Protein AF-A0A429QN97-F1 (afdb_monomer_lite)

Foldseek 3Di:
DVQVVVVVVVDGDDDDPPCPVQVVQVVDQLRDRDPVCVVDDDDDDPVVCVVVVVVHDPDAADPDAFFDDFHRNDPDTDTHHYDLPCQVVVVHHSDDDDDDDVVPCRVVSVLRRQLRQVVVVDDDDDDDPDPVPVVQVSQCVRPNPVDDDDDVVVPPDDPQLCVVDDDPVSVVVNVVVVVVVVD

Secondary structure (DSSP, 8-state):
-HHHHHHTTTPPP---TT-HHHHHHHTSTTPPPPSGGGG------HHHHHHTTTTS----S-SSSEEEEEESSSSS-EEEEE-GGGGGGGT----------TTSSHHHHHHHHHHHHHHTT---------TT-HHHHHHHHHHGGG-----TTTT-S---GGGT--THHHHHHHHHHHHHHH-

Radius of gyration: 25.48 Å; chains: 1; bounding box: 63×33×70 Å

Sequence (183 aa):
ALASMVAGGNYRLVRPHGLQQALFSMGLPGAARPVQVREFTQHQLSEDWAASGAFTSMRVGDPNGALVGIDLDCGTVRPVLINIGDAPRRDMSASIALIGELGGGKTTLLKQLTAAEVDRGSRAIVIDRTPLREWARFGRSAVGSRCQVIDAARAEVSIDPLRTFTGREATQYAHAYLTLQLG

pLDDT: mean 87.42, std 6.55, range [54.56, 96.12]

Structure (mmCIF, N/CA/C/O backbone):
data_AF-A0A429QN97-F1
#
_entry.id   AF-A0A429QN97-F1
#
loop_
_atom_site.group_PDB
_atom_site.id
_atom_site.type_symbol
_atom_site.label_atom_id
_atom_site.label_alt_id
_atom_site.label_comp_id
_atom_site.label_asym_id
_atom_site.label_entity_id
_atom_site.label_seq_id
_atom_site.pdbx_PDB_ins_code
_atom_site.Cartn_x
_atom_site.Cartn_y
_atom_site.Cartn_z
_atom_site.occupancy
_atom_site.B_iso_or_equiv
_atom_site.auth_seq_id
_atom_site.auth_comp_id
_atom_site.auth_asym_id
_atom_site.auth_atom_id
_atom_site.pdbx_PDB_model_num
ATOM 1 N N . ALA A 1 1 ? 34.938 12.333 -19.750 1.00 75.75 1 ALA A N 1
ATOM 2 C CA . ALA A 1 1 ? 34.682 11.713 -18.433 1.00 75.75 1 ALA A CA 1
ATOM 3 C C . ALA A 1 1 ? 34.126 10.293 -18.581 1.00 75.75 1 ALA A C 1
ATOM 5 O O . ALA A 1 1 ? 34.887 9.364 -18.360 1.00 75.75 1 ALA A O 1
ATOM 6 N N . LEU A 1 2 ? 32.883 10.103 -19.055 1.00 78.94 2 LEU A N 1
ATOM 7 C CA . LEU A 1 2 ? 32.239 8.777 -19.139 1.00 78.94 2 LEU A CA 1
ATOM 8 C C . LEU A 1 2 ? 33.038 7.728 -19.935 1.00 78.94 2 LEU A C 1
ATOM 10 O O . LEU A 1 2 ? 33.301 6.661 -19.405 1.00 78.94 2 LEU A O 1
ATOM 14 N N . ALA A 1 3 ? 33.491 8.039 -21.157 1.00 84.50 3 ALA A N 1
ATOM 15 C CA . ALA A 1 3 ? 34.260 7.093 -21.981 1.00 84.50 3 ALA A CA 1
ATOM 16 C C . ALA A 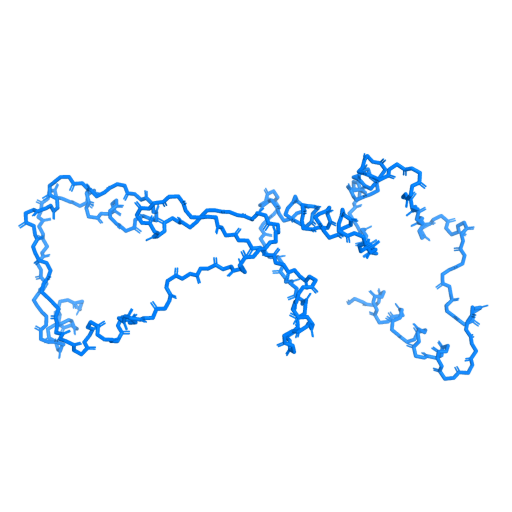1 3 ? 35.540 6.574 -21.292 1.00 84.50 3 ALA A C 1
ATOM 18 O O . ALA A 1 3 ? 35.881 5.408 -21.437 1.00 84.50 3 ALA A O 1
ATOM 19 N N . SER A 1 4 ? 36.211 7.428 -20.509 1.00 84.56 4 SER A N 1
ATOM 20 C CA . SER A 1 4 ? 37.406 7.054 -19.739 1.00 84.56 4 SER A CA 1
ATOM 21 C C . SER A 1 4 ? 37.056 6.132 -18.565 1.00 84.56 4 SER A C 1
ATOM 23 O O . SER A 1 4 ? 37.760 5.169 -18.291 1.00 84.56 4 SER A O 1
ATOM 25 N N . MET A 1 5 ? 35.917 6.384 -17.915 1.00 85.94 5 MET A N 1
ATOM 26 C CA . MET A 1 5 ? 35.420 5.568 -16.806 1.00 85.94 5 MET A CA 1
ATOM 27 C C . MET A 1 5 ? 35.076 4.139 -17.251 1.00 85.94 5 MET A C 1
ATOM 29 O O . MET A 1 5 ? 35.482 3.190 -16.592 1.00 85.94 5 MET A O 1
ATOM 33 N N . VAL A 1 6 ? 34.391 3.971 -18.391 1.00 83.69 6 VAL A N 1
ATOM 34 C CA . VAL A 1 6 ? 34.083 2.629 -18.933 1.00 83.69 6 VAL A CA 1
ATOM 35 C C . VAL A 1 6 ? 35.314 1.934 -19.518 1.00 83.69 6 VAL A C 1
ATOM 37 O O . VAL A 1 6 ? 35.419 0.715 -19.411 1.00 83.69 6 VAL A O 1
ATOM 40 N N . ALA A 1 7 ? 36.277 2.685 -20.063 1.00 86.00 7 ALA A N 1
ATOM 41 C CA . ALA A 1 7 ? 37.543 2.112 -20.523 1.00 86.00 7 ALA A CA 1
ATOM 42 C C . ALA A 1 7 ? 38.332 1.447 -19.382 1.00 86.00 7 ALA A C 1
ATOM 44 O O . ALA A 1 7 ? 38.948 0.409 -19.605 1.00 86.00 7 ALA A O 1
ATOM 45 N N . GLY A 1 8 ? 38.255 1.982 -18.155 1.00 85.00 8 GLY A N 1
ATOM 46 C CA . GLY A 1 8 ? 38.834 1.350 -16.962 1.00 85.00 8 GLY A CA 1
ATOM 47 C C . GLY A 1 8 ? 38.228 -0.019 -16.618 1.00 85.00 8 GLY A C 1
ATOM 48 O O . GLY A 1 8 ? 38.899 -0.835 -16.000 1.00 85.00 8 GLY A O 1
ATOM 49 N N . GLY A 1 9 ? 36.997 -0.291 -17.065 1.00 81.88 9 GLY A N 1
ATOM 50 C CA . GLY A 1 9 ? 36.337 -1.598 -16.973 1.00 81.88 9 GLY A CA 1
ATOM 51 C C . GLY A 1 9 ? 36.514 -2.471 -18.220 1.00 81.88 9 GLY A C 1
ATOM 52 O O . GLY A 1 9 ? 35.730 -3.385 -18.429 1.00 81.88 9 GLY A O 1
ATOM 53 N N . ASN A 1 10 ? 37.491 -2.172 -19.085 1.00 85.81 10 ASN A N 1
ATOM 54 C CA . ASN A 1 10 ? 37.718 -2.847 -20.371 1.00 85.81 10 ASN A CA 1
ATOM 55 C C . ASN A 1 10 ? 36.554 -2.732 -21.376 1.00 85.81 10 ASN A C 1
ATOM 57 O O . ASN A 1 10 ? 36.461 -3.516 -22.323 1.00 85.81 10 ASN A O 1
ATOM 61 N N . TYR A 1 11 ? 35.692 -1.722 -21.226 1.00 85.56 11 TYR A N 1
ATOM 62 C CA . TYR A 1 11 ? 34.608 -1.445 -22.165 1.00 85.56 11 TYR A CA 1
ATOM 63 C C . TYR A 1 11 ? 34.974 -0.349 -23.161 1.00 85.56 11 TYR A C 1
ATOM 65 O O . TYR A 1 11 ? 35.503 0.708 -22.813 1.00 85.56 11 TYR A O 1
ATOM 73 N N . ARG A 1 12 ? 34.598 -0.559 -24.426 1.00 87.56 12 ARG A N 1
ATOM 74 C CA . ARG A 1 12 ? 34.648 0.477 -25.462 1.00 87.56 12 ARG A CA 1
ATOM 75 C C . ARG A 1 12 ? 33.274 1.116 -25.625 1.00 87.56 12 ARG A C 1
ATOM 77 O O . ARG A 1 12 ? 32.319 0.448 -26.009 1.00 87.56 12 ARG A O 1
ATOM 84 N N . LEU A 1 13 ? 33.192 2.428 -25.413 1.00 83.75 13 LEU A N 1
ATOM 85 C CA . LEU A 1 13 ? 31.975 3.191 -25.681 1.00 83.75 13 LEU A CA 1
ATOM 86 C C . LEU A 1 13 ? 31.945 3.665 -27.140 1.00 83.75 13 LEU A C 1
ATOM 88 O O . LEU A 1 13 ? 32.869 4.336 -27.603 1.00 83.75 13 LEU A O 1
ATOM 92 N N . VAL A 1 14 ? 30.861 3.356 -27.848 1.00 82.19 14 VAL A N 1
ATOM 93 C CA . VAL A 1 14 ? 30.563 3.896 -29.182 1.00 82.19 14 VAL A CA 1
ATOM 94 C C . VAL A 1 14 ? 29.335 4.791 -29.069 1.00 82.19 14 VAL A C 1
ATOM 96 O O . VAL A 1 14 ? 28.342 4.409 -28.456 1.00 82.19 14 VAL A O 1
ATOM 99 N N . ARG A 1 15 ? 29.397 5.990 -29.656 1.00 81.38 15 ARG A N 1
ATOM 100 C CA . ARG A 1 15 ? 28.262 6.918 -29.729 1.00 81.38 15 ARG A CA 1
ATOM 101 C C . ARG A 1 15 ? 27.751 6.978 -31.171 1.00 81.38 15 ARG A C 1
ATOM 103 O O . ARG A 1 15 ? 28.237 7.813 -31.931 1.00 81.38 15 ARG A O 1
ATOM 110 N N . PRO A 1 16 ? 26.809 6.112 -31.575 1.00 81.62 16 PRO A N 1
ATOM 111 C CA . PRO A 1 16 ? 26.276 6.157 -32.927 1.00 81.62 16 PRO A CA 1
ATOM 112 C C . PRO A 1 16 ? 25.450 7.437 -33.117 1.00 81.62 16 PRO A C 1
ATOM 114 O O . PRO A 1 16 ? 24.527 7.739 -32.356 1.00 81.62 16 PRO A O 1
ATOM 117 N N . HIS A 1 17 ? 25.826 8.230 -34.116 1.00 86.44 17 HIS A N 1
ATOM 118 C CA . HIS A 1 17 ? 25.127 9.460 -34.469 1.00 86.44 17 HIS A CA 1
ATOM 119 C C . HIS A 1 17 ? 23.839 9.136 -35.238 1.00 86.44 17 HIS A C 1
ATOM 121 O O . HIS A 1 17 ? 23.813 8.210 -36.038 1.00 86.44 17 HIS A O 1
ATOM 127 N N . GLY A 1 18 ? 22.768 9.894 -34.994 1.00 89.56 18 GLY A N 1
ATOM 128 C CA . GLY A 1 18 ? 21.467 9.706 -35.650 1.00 89.56 18 GLY A CA 1
ATOM 129 C C . GLY A 1 18 ? 20.531 8.723 -34.939 1.00 89.56 18 GLY A C 1
ATOM 130 O O . GLY A 1 18 ? 19.348 8.673 -35.257 1.00 89.56 18 GLY A O 1
ATOM 131 N N . LEU A 1 19 ? 21.022 7.986 -33.937 1.00 89.50 19 LEU A N 1
ATOM 132 C CA . LEU A 1 19 ? 20.235 7.011 -33.171 1.00 89.50 19 LEU A CA 1
ATOM 133 C C . LEU A 1 19 ? 19.880 7.481 -31.759 1.00 89.50 19 LEU A C 1
ATOM 135 O O . LEU A 1 19 ? 19.442 6.682 -30.936 1.00 89.50 19 LEU A O 1
ATOM 139 N N . GLN A 1 20 ? 20.049 8.769 -31.453 1.00 88.81 20 GLN A N 1
ATOM 140 C CA . GLN A 1 20 ? 19.860 9.300 -30.101 1.00 88.81 20 GLN A CA 1
ATOM 141 C C . GLN A 1 20 ? 18.453 9.017 -29.566 1.00 88.81 20 GLN A C 1
ATOM 143 O O . GLN A 1 20 ? 18.317 8.593 -28.424 1.00 88.81 20 GLN A O 1
ATOM 148 N N . GLN A 1 21 ? 17.421 9.190 -30.395 1.00 89.50 21 GLN A N 1
ATOM 149 C CA . GLN A 1 21 ? 16.042 8.911 -29.999 1.00 89.50 21 GLN A CA 1
ATOM 150 C C . GLN A 1 21 ? 15.798 7.410 -29.794 1.00 89.50 21 GLN A C 1
ATOM 152 O O . GLN A 1 21 ? 15.182 7.032 -28.807 1.00 89.50 21 GLN A O 1
ATOM 157 N N . ALA A 1 22 ? 16.324 6.549 -30.671 1.00 89.75 22 ALA A N 1
ATOM 158 C CA . ALA A 1 22 ? 16.179 5.097 -30.542 1.00 89.75 22 ALA A CA 1
ATOM 159 C C . ALA A 1 22 ? 16.893 4.554 -29.290 1.00 89.75 22 ALA A C 1
ATOM 161 O O . ALA A 1 22 ? 16.343 3.721 -28.570 1.00 89.75 22 ALA A O 1
ATOM 162 N N . LEU A 1 23 ? 18.095 5.060 -28.999 1.00 86.81 23 LEU A N 1
ATOM 163 C CA . LEU A 1 23 ? 18.839 4.728 -27.784 1.00 86.81 23 LEU A CA 1
ATOM 164 C C . LEU A 1 23 ? 18.163 5.280 -26.526 1.00 86.81 23 LEU A C 1
ATOM 166 O O . LEU A 1 23 ? 18.135 4.594 -25.512 1.00 86.81 23 LEU A O 1
ATOM 170 N N . PHE A 1 24 ? 17.586 6.483 -26.592 1.00 87.94 24 PHE A N 1
ATOM 171 C CA . PHE A 1 24 ? 16.796 7.034 -25.492 1.00 87.94 24 PHE A CA 1
ATOM 172 C C . PHE A 1 24 ? 15.555 6.181 -25.214 1.00 87.94 24 PHE A C 1
ATOM 174 O O . PHE A 1 24 ? 15.308 5.827 -24.067 1.00 87.94 24 PHE A O 1
ATOM 181 N N . SER A 1 25 ? 14.816 5.786 -26.256 1.00 88.19 25 SER A N 1
ATOM 182 C CA . SER A 1 25 ? 13.643 4.920 -26.118 1.00 88.19 25 SER A CA 1
ATOM 183 C C . SER A 1 25 ? 13.979 3.571 -25.490 1.00 88.19 25 SER A C 1
ATOM 185 O O . SER A 1 25 ? 13.179 3.079 -24.710 1.00 88.19 25 SER A O 1
ATOM 187 N N . MET A 1 26 ? 15.160 2.996 -25.752 1.00 84.88 26 MET A N 1
ATOM 188 C CA . MET A 1 26 ? 15.598 1.775 -25.058 1.00 84.88 26 MET A CA 1
ATOM 189 C C . MET A 1 26 ? 15.776 1.944 -23.545 1.00 84.88 26 MET A C 1
ATOM 191 O O . MET A 1 26 ? 15.735 0.955 -22.825 1.00 84.88 26 MET A O 1
ATOM 195 N N . GLY A 1 27 ? 16.004 3.167 -23.064 1.00 82.94 27 GLY A N 1
ATOM 196 C CA . GLY A 1 27 ? 16.098 3.455 -21.634 1.00 82.94 27 GLY A CA 1
ATOM 197 C C . GLY A 1 27 ? 14.743 3.635 -20.949 1.00 82.94 27 GLY A C 1
ATOM 198 O O . GLY A 1 27 ? 14.709 3.822 -19.735 1.00 82.94 27 GLY A O 1
ATOM 199 N N . LEU A 1 28 ? 13.636 3.624 -21.699 1.00 85.69 28 LEU A N 1
ATOM 200 C CA . LEU A 1 28 ? 12.294 3.760 -21.141 1.00 85.69 28 LEU A CA 1
ATOM 201 C C . LEU A 1 28 ? 11.746 2.376 -20.747 1.00 85.69 28 LEU A C 1
ATOM 203 O O . LEU A 1 28 ? 11.741 1.474 -21.589 1.00 85.69 28 LEU A O 1
ATOM 207 N N . PRO A 1 29 ? 11.233 2.205 -19.515 1.00 81.19 29 PRO A N 1
ATOM 208 C CA . PRO A 1 29 ? 10.596 0.959 -19.094 1.00 81.19 29 PRO A CA 1
ATOM 209 C C . PRO A 1 29 ? 9.461 0.550 -20.039 1.00 81.19 29 PRO A C 1
ATOM 211 O O . PRO A 1 29 ? 8.640 1.383 -20.433 1.00 81.19 29 PRO A O 1
ATOM 214 N N . GLY A 1 30 ? 9.408 -0.729 -20.414 1.00 77.06 30 GLY A N 1
ATOM 215 C CA . GLY A 1 30 ? 8.366 -1.279 -21.289 1.00 77.06 30 GLY A CA 1
ATOM 216 C C . GLY A 1 30 ? 8.408 -0.818 -22.751 1.00 77.06 30 GLY A C 1
ATOM 217 O O . GLY A 1 30 ? 7.507 -1.161 -23.521 1.00 77.06 30 GLY A O 1
ATOM 218 N N . ALA A 1 31 ? 9.415 -0.050 -23.175 1.00 83.94 31 ALA A N 1
ATOM 219 C CA . ALA A 1 31 ? 9.525 0.366 -24.567 1.00 83.94 31 ALA A CA 1
ATOM 220 C C . ALA A 1 31 ? 9.885 -0.809 -25.488 1.00 83.94 31 ALA A C 1
ATOM 222 O O . ALA A 1 31 ? 10.767 -1.621 -25.205 1.00 83.94 31 ALA A O 1
ATOM 223 N N . ALA A 1 32 ? 9.231 -0.866 -26.651 1.00 82.25 32 ALA A N 1
ATOM 224 C CA . ALA A 1 32 ? 9.600 -1.817 -27.688 1.00 82.25 32 ALA A CA 1
ATOM 225 C C . ALA A 1 32 ? 11.023 -1.530 -28.183 1.00 82.25 32 ALA A C 1
ATOM 227 O O . ALA A 1 32 ? 11.374 -0.383 -28.470 1.00 82.25 32 ALA A O 1
ATOM 228 N N . ARG A 1 33 ? 11.832 -2.583 -28.335 1.00 84.00 33 ARG A N 1
ATOM 229 C CA . ARG A 1 33 ? 13.197 -2.460 -28.852 1.00 84.00 33 ARG A CA 1
ATOM 230 C C . ARG A 1 33 ? 13.165 -1.973 -30.313 1.00 84.00 33 ARG A C 1
ATOM 232 O O . ARG A 1 33 ? 12.657 -2.709 -31.163 1.00 84.00 33 ARG A O 1
ATOM 239 N N . PRO A 1 34 ? 13.727 -0.790 -30.642 1.00 87.69 34 PRO A N 1
ATOM 240 C CA . PRO A 1 34 ? 13.751 -0.297 -32.018 1.00 87.69 34 PRO A CA 1
ATOM 241 C C . PRO A 1 34 ? 14.498 -1.251 -32.960 1.00 87.69 34 PRO A C 1
ATOM 243 O O . PRO A 1 34 ? 15.461 -1.908 -32.568 1.00 87.69 34 PRO A O 1
ATOM 246 N N . VAL A 1 35 ? 14.101 -1.328 -34.230 1.00 87.62 35 VAL A N 1
ATOM 247 C CA . VAL A 1 35 ? 14.772 -2.229 -35.186 1.00 87.62 35 VAL A CA 1
ATOM 248 C C . VAL A 1 35 ? 16.221 -1.808 -35.447 1.00 87.62 35 VAL A C 1
ATOM 250 O O . VAL A 1 35 ? 17.095 -2.661 -35.568 1.00 87.62 35 VAL A O 1
ATOM 253 N N . GLN A 1 36 ? 16.485 -0.500 -35.449 1.00 87.75 36 GLN A N 1
ATOM 254 C CA . GLN A 1 36 ? 17.791 0.098 -35.718 1.00 87.75 36 GLN A CA 1
ATOM 255 C C . GLN A 1 36 ? 18.835 -0.362 -34.699 1.00 87.75 36 GLN A C 1
ATOM 257 O O . GLN A 1 36 ? 19.963 -0.652 -35.061 1.00 87.75 36 GLN A O 1
ATOM 262 N N . VAL A 1 37 ? 18.456 -0.541 -33.428 1.00 84.62 37 VAL A N 1
ATOM 263 C CA . VAL A 1 37 ? 19.408 -0.967 -32.389 1.00 84.62 37 VAL A CA 1
ATOM 264 C C . VAL A 1 37 ? 19.778 -2.456 -32.463 1.00 84.62 37 VAL A C 1
ATOM 266 O O . VAL A 1 37 ? 20.584 -2.928 -31.661 1.00 84.62 37 VAL A O 1
ATOM 269 N N . ARG A 1 38 ? 19.178 -3.230 -33.379 1.00 84.31 38 ARG A N 1
ATOM 270 C CA . ARG A 1 38 ? 19.538 -4.643 -33.595 1.00 84.31 38 ARG A CA 1
ATOM 271 C C . ARG A 1 38 ? 20.869 -4.806 -34.326 1.00 84.31 38 ARG A C 1
ATOM 273 O O . ARG A 1 38 ? 21.420 -5.899 -34.292 1.00 84.31 38 ARG A O 1
ATOM 280 N N . GLU A 1 39 ? 21.384 -3.747 -34.952 1.00 85.81 39 GLU A N 1
ATOM 281 C CA . GLU A 1 39 ? 22.712 -3.755 -35.580 1.00 85.81 39 GLU A CA 1
ATOM 282 C C . GLU A 1 39 ? 23.855 -3.743 -34.551 1.00 85.81 39 GLU A C 1
ATOM 284 O O . GLU A 1 39 ? 24.982 -4.118 -34.869 1.00 85.81 39 GLU A O 1
ATOM 289 N N . PHE A 1 40 ? 23.565 -3.361 -33.301 1.00 83.12 40 PHE A N 1
ATOM 290 C CA . PHE A 1 40 ? 24.543 -3.366 -32.220 1.00 83.12 40 PHE A CA 1
ATOM 291 C C . PHE A 1 40 ? 24.466 -4.660 -31.417 1.00 83.12 40 PHE A C 1
ATOM 293 O O . PHE A 1 40 ? 23.399 -5.089 -30.971 1.00 83.12 40 PHE A O 1
ATOM 300 N N . THR A 1 41 ? 25.639 -5.234 -31.167 1.00 84.38 41 THR A N 1
ATOM 301 C CA . THR A 1 41 ? 25.824 -6.323 -30.209 1.00 84.38 41 THR A CA 1
ATOM 302 C C . THR A 1 41 ? 26.545 -5.772 -28.988 1.00 84.38 41 THR A C 1
ATOM 304 O O . THR A 1 41 ? 27.612 -5.171 -29.110 1.00 84.38 41 THR A O 1
ATOM 307 N N . GLN A 1 42 ? 25.957 -5.959 -27.809 1.00 81.75 42 GLN A N 1
ATOM 308 C CA . GLN A 1 42 ? 26.619 -5.647 -26.550 1.00 81.75 42 GLN A CA 1
ATOM 309 C C . GLN A 1 42 ? 27.393 -6.883 -26.092 1.00 81.75 42 GLN A C 1
ATOM 311 O O . GLN A 1 42 ? 26.802 -7.930 -25.840 1.00 81.75 42 GLN A O 1
ATOM 316 N N . HIS A 1 43 ? 28.712 -6.754 -25.987 1.00 85.19 43 HIS A N 1
ATOM 317 C CA . HIS A 1 43 ? 29.562 -7.758 -25.357 1.00 85.19 43 HIS A CA 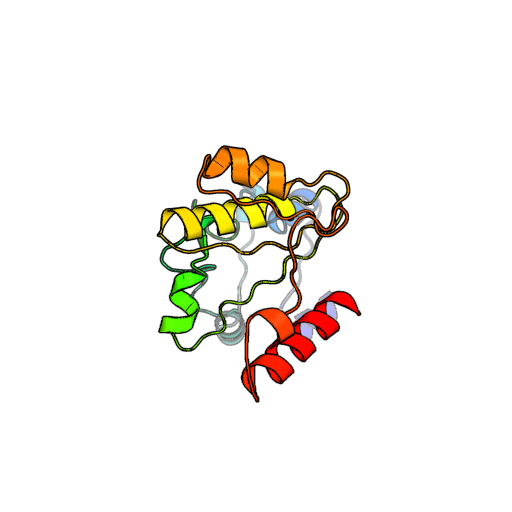1
ATOM 318 C C . HIS A 1 43 ? 29.751 -7.371 -23.890 1.00 85.19 43 HIS A C 1
ATOM 320 O O . HIS A 1 43 ? 30.106 -6.230 -23.601 1.00 85.19 43 HIS A O 1
ATOM 326 N N . GLN A 1 44 ? 29.482 -8.302 -22.980 1.00 83.00 44 GLN A N 1
ATOM 327 C CA . GLN A 1 44 ? 29.708 -8.143 -21.543 1.00 83.00 44 GLN A CA 1
ATOM 328 C C . GLN A 1 44 ? 30.736 -9.168 -21.080 1.00 83.00 44 GLN A C 1
ATOM 330 O O . GLN A 1 44 ? 30.777 -10.285 -21.601 1.00 83.00 44 GLN A O 1
ATOM 335 N N . LEU A 1 45 ? 31.562 -8.783 -20.110 1.00 88.06 45 LEU A N 1
ATOM 336 C CA . LEU A 1 45 ? 32.421 -9.731 -19.410 1.00 88.06 45 LEU A CA 1
ATOM 337 C C . LEU A 1 45 ? 31.558 -10.630 -18.520 1.00 88.06 45 LEU A C 1
ATOM 339 O O . LEU A 1 45 ? 30.537 -10.194 -17.990 1.00 88.06 45 LEU A O 1
ATOM 343 N N . SER A 1 46 ? 31.975 -11.884 -18.338 1.00 86.19 46 SER A N 1
ATOM 344 C CA . SER A 1 46 ? 31.231 -12.859 -17.531 1.00 86.19 46 SER A CA 1
ATOM 345 C C . SER A 1 46 ? 30.993 -12.378 -16.095 1.00 86.19 46 SER A C 1
ATOM 347 O O . SER A 1 46 ? 29.941 -12.648 -15.524 1.00 86.19 46 SER A O 1
ATOM 349 N N . GLU A 1 47 ? 31.952 -11.642 -15.530 1.00 84.69 47 GLU A N 1
ATOM 350 C CA . GLU A 1 47 ? 31.881 -11.081 -14.177 1.00 84.69 47 GLU A CA 1
ATOM 351 C C . GLU A 1 47 ? 30.830 -9.972 -14.074 1.00 84.69 47 GLU A C 1
ATOM 353 O O . GLU A 1 47 ? 30.000 -10.001 -13.170 1.00 84.69 47 GLU A O 1
ATOM 358 N N . ASP A 1 48 ? 30.790 -9.051 -15.037 1.00 83.38 48 ASP A N 1
ATOM 359 C CA . ASP A 1 48 ? 29.785 -7.983 -15.075 1.00 83.38 48 ASP A CA 1
ATOM 360 C C . ASP A 1 48 ? 28.388 -8.524 -15.392 1.00 83.38 48 ASP A C 1
ATOM 362 O O . ASP A 1 48 ? 27.385 -8.045 -14.859 1.00 83.38 48 ASP A O 1
ATOM 366 N N . TRP A 1 49 ? 28.311 -9.561 -16.230 1.00 82.81 49 TRP A N 1
ATOM 367 C CA . TRP A 1 49 ? 27.067 -10.281 -16.470 1.00 82.81 49 TRP A CA 1
ATOM 368 C C . TRP A 1 49 ? 26.560 -10.942 -15.182 1.00 82.81 49 TRP A C 1
ATOM 370 O O . TRP A 1 49 ? 25.392 -10.780 -14.828 1.00 82.81 49 TRP A O 1
ATOM 380 N N . ALA A 1 50 ? 27.431 -11.605 -14.419 1.00 84.19 50 ALA A N 1
ATOM 381 C CA . ALA A 1 50 ? 27.070 -12.157 -13.116 1.00 84.19 50 ALA A CA 1
ATOM 382 C C . ALA A 1 50 ? 26.663 -11.059 -12.114 1.00 84.19 50 ALA A C 1
ATOM 384 O O . ALA A 1 50 ? 25.640 -11.193 -11.442 1.00 84.19 50 ALA A O 1
ATOM 385 N N . ALA A 1 51 ? 27.401 -9.946 -12.071 1.00 82.12 51 ALA A N 1
ATOM 386 C CA . ALA A 1 51 ? 27.116 -8.795 -11.213 1.00 82.12 51 ALA A CA 1
ATOM 387 C C . ALA A 1 51 ? 25.782 -8.106 -11.547 1.00 82.12 51 ALA A C 1
ATOM 389 O O . ALA A 1 51 ? 25.157 -7.525 -10.663 1.00 82.12 51 ALA A O 1
ATOM 390 N N . SER A 1 52 ? 25.298 -8.228 -12.789 1.00 75.94 52 SER A N 1
ATOM 391 C CA . SER A 1 52 ? 23.955 -7.776 -13.183 1.00 75.94 52 SER A CA 1
ATOM 392 C C . SER A 1 52 ? 22.812 -8.626 -12.605 1.00 75.94 52 SER A C 1
ATOM 394 O O . SER A 1 52 ? 21.645 -8.365 -12.886 1.00 75.94 52 SER A O 1
ATOM 396 N N . GLY A 1 53 ? 23.130 -9.634 -11.788 1.00 75.00 53 GLY A N 1
ATOM 397 C CA . GLY A 1 53 ? 22.150 -10.530 -11.189 1.00 75.00 53 GLY A CA 1
ATOM 398 C C . GLY A 1 53 ? 21.760 -11.668 -12.128 1.00 75.00 53 GLY A C 1
ATOM 399 O O . GLY A 1 53 ? 20.611 -12.112 -12.128 1.00 75.00 53 GLY A O 1
ATOM 400 N N . ALA A 1 54 ? 22.692 -12.166 -12.941 1.00 71.50 54 ALA A N 1
ATOM 401 C CA . ALA A 1 54 ? 22.434 -13.355 -13.741 1.00 71.50 54 ALA A CA 1
ATOM 402 C C . ALA A 1 54 ? 21.937 -14.518 -12.864 1.00 71.50 54 ALA A C 1
ATOM 404 O O . ALA A 1 54 ? 22.469 -14.773 -11.785 1.00 71.50 54 ALA A O 1
ATOM 405 N N . PHE A 1 55 ? 20.890 -15.207 -13.325 1.00 69.06 55 PHE A N 1
ATOM 406 C CA . PHE A 1 55 ? 20.168 -16.249 -12.576 1.00 69.06 55 PHE A CA 1
ATOM 407 C C . PHE A 1 55 ? 19.480 -15.794 -11.276 1.00 69.06 55 PHE A C 1
ATOM 409 O O . PHE A 1 55 ? 18.943 -16.631 -10.549 1.00 69.06 55 PHE A O 1
ATOM 416 N N . THR A 1 56 ? 19.422 -14.493 -10.991 1.00 74.50 56 THR A N 1
ATOM 417 C CA . THR A 1 56 ? 18.566 -13.965 -9.925 1.00 74.50 56 THR A CA 1
ATOM 418 C C . THR A 1 56 ? 17.126 -13.809 -10.418 1.00 74.50 56 THR A C 1
ATOM 420 O O . THR A 1 56 ? 16.843 -13.705 -11.615 1.00 74.50 56 THR A O 1
ATOM 423 N N . SER A 1 57 ? 16.173 -13.856 -9.488 1.00 74.00 57 SER A N 1
ATOM 424 C CA . SER A 1 57 ? 14.758 -13.705 -9.816 1.00 74.00 57 SER A CA 1
ATOM 425 C C . SER A 1 57 ? 14.440 -12.248 -10.149 1.00 74.00 57 SER A C 1
ATOM 427 O O . SER A 1 57 ? 14.425 -11.404 -9.263 1.00 74.00 57 SER A O 1
ATOM 429 N N . MET A 1 58 ? 14.060 -11.986 -11.399 1.00 73.81 58 MET A N 1
ATOM 430 C CA . MET A 1 58 ? 13.512 -10.700 -11.867 1.00 73.81 58 MET A CA 1
ATOM 431 C C . MET A 1 58 ? 12.037 -10.490 -11.454 1.00 73.81 58 MET A C 1
ATOM 433 O O . MET A 1 58 ? 11.300 -9.766 -12.110 1.00 73.81 58 MET A O 1
ATOM 437 N N . ARG A 1 59 ? 11.532 -11.215 -10.447 1.00 78.88 59 ARG A N 1
ATOM 438 C CA . ARG A 1 59 ? 10.113 -11.153 -10.053 1.00 78.88 59 ARG A CA 1
ATOM 439 C C . ARG A 1 59 ? 9.900 -10.064 -9.015 1.00 78.88 59 ARG A C 1
ATOM 441 O O . ARG A 1 59 ? 10.550 -10.081 -7.974 1.00 78.88 59 ARG A O 1
ATOM 448 N N . VAL A 1 60 ? 8.922 -9.205 -9.271 1.00 87.81 60 VAL A N 1
ATOM 449 C CA . VAL A 1 60 ? 8.426 -8.212 -8.319 1.00 87.81 60 VAL A CA 1
ATOM 450 C C . VAL A 1 60 ? 7.022 -8.612 -7.863 1.00 87.81 60 VAL A C 1
ATOM 452 O O . VAL A 1 60 ? 6.166 -8.936 -8.688 1.00 87.81 60 VAL A O 1
ATOM 455 N N . GLY A 1 61 ? 6.789 -8.572 -6.550 1.00 89.88 61 GLY A N 1
ATOM 456 C CA . GLY A 1 61 ? 5.504 -8.897 -5.925 1.00 89.88 61 GLY A CA 1
ATOM 457 C C . GLY A 1 61 ? 5.409 -10.313 -5.348 1.00 89.88 61 GLY A C 1
ATOM 458 O O . GLY A 1 61 ? 6.323 -11.131 -5.468 1.00 89.88 61 GLY A O 1
ATOM 459 N N . ASP A 1 62 ? 4.279 -10.580 -4.702 1.00 90.69 62 ASP A N 1
ATOM 460 C CA . ASP A 1 62 ? 3.952 -11.851 -4.063 1.00 90.69 62 ASP A CA 1
ATOM 461 C C . ASP A 1 62 ? 3.371 -12.874 -5.069 1.00 90.69 62 ASP A C 1
ATOM 463 O O . ASP A 1 62 ? 2.871 -12.502 -6.135 1.00 90.69 62 ASP A O 1
ATOM 467 N N . PRO A 1 63 ? 3.386 -14.187 -4.755 1.00 90.44 63 PRO A N 1
ATOM 468 C CA . PRO A 1 63 ? 2.826 -15.226 -5.633 1.00 90.44 63 PRO A CA 1
ATOM 469 C C . PRO A 1 63 ? 1.310 -15.118 -5.864 1.00 90.44 63 PRO A C 1
ATOM 471 O O . PRO A 1 63 ? 0.784 -15.660 -6.834 1.00 90.44 63 PRO A O 1
ATOM 474 N N . ASN A 1 64 ? 0.600 -14.463 -4.950 1.00 91.75 64 ASN A N 1
ATOM 475 C CA . ASN A 1 64 ? -0.831 -14.193 -4.995 1.00 91.75 64 ASN A CA 1
ATOM 476 C C . ASN A 1 64 ? -1.095 -12.839 -4.314 1.00 91.75 64 ASN A C 1
ATOM 478 O O . ASN A 1 64 ? -0.177 -12.234 -3.770 1.00 91.75 64 ASN A O 1
ATOM 482 N N . GLY A 1 65 ? -2.335 -12.349 -4.350 1.00 92.94 65 GLY A N 1
ATOM 483 C CA . GLY A 1 65 ? -2.706 -11.109 -3.669 1.00 92.94 65 GLY A CA 1
ATOM 484 C C . GLY A 1 65 ? -3.509 -10.156 -4.540 1.00 92.94 65 GLY A C 1
ATOM 485 O O . GLY A 1 65 ? -4.136 -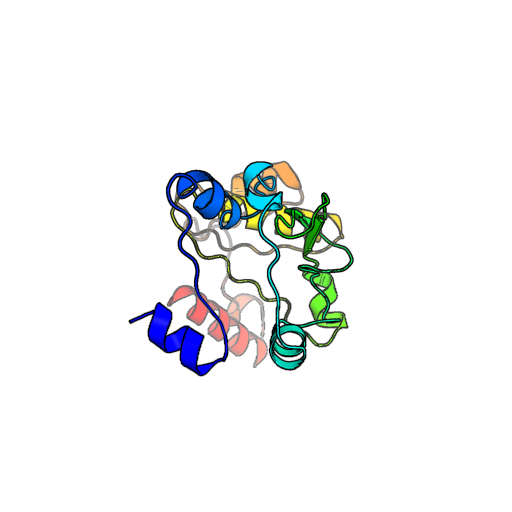10.553 -5.522 1.00 92.94 65 GLY A O 1
ATOM 486 N N . ALA A 1 66 ? -3.552 -8.894 -4.127 1.00 94.56 66 ALA A N 1
ATOM 487 C CA . ALA A 1 66 ? -4.173 -7.817 -4.884 1.00 94.56 66 ALA A CA 1
ATOM 488 C C . ALA A 1 66 ? -3.267 -7.387 -6.043 1.00 94.56 66 ALA A C 1
ATOM 490 O O . ALA A 1 66 ? -2.067 -7.205 -5.849 1.00 94.56 66 ALA A O 1
ATOM 491 N N . LEU A 1 67 ? -3.841 -7.192 -7.231 1.00 94.81 67 LEU A N 1
ATOM 492 C CA . LEU A 1 67 ? -3.120 -6.651 -8.381 1.00 94.81 67 LEU A CA 1
ATOM 493 C C . LEU A 1 67 ? -2.816 -5.167 -8.159 1.00 94.81 67 LEU A C 1
ATOM 495 O O . LEU A 1 67 ? -3.744 -4.375 -7.995 1.00 94.81 67 LEU A O 1
ATOM 499 N N . VAL A 1 68 ? -1.535 -4.797 -8.195 1.00 94.38 68 VAL A N 1
ATOM 500 C CA . VAL A 1 68 ? -1.093 -3.399 -8.036 1.00 94.38 68 VAL A CA 1
ATOM 501 C C . VAL A 1 68 ? -0.496 -2.805 -9.305 1.00 94.38 68 VAL A C 1
ATOM 503 O O . VAL A 1 68 ? -0.433 -1.587 -9.440 1.00 94.38 68 VAL A O 1
ATOM 506 N N . GLY A 1 69 ? -0.079 -3.646 -10.249 1.00 92.50 69 GLY A N 1
ATOM 507 C CA . GLY A 1 69 ? 0.505 -3.189 -11.499 1.00 92.50 69 GLY A CA 1
ATOM 508 C C . GLY A 1 69 ? 0.951 -4.332 -12.395 1.00 92.50 69 GLY 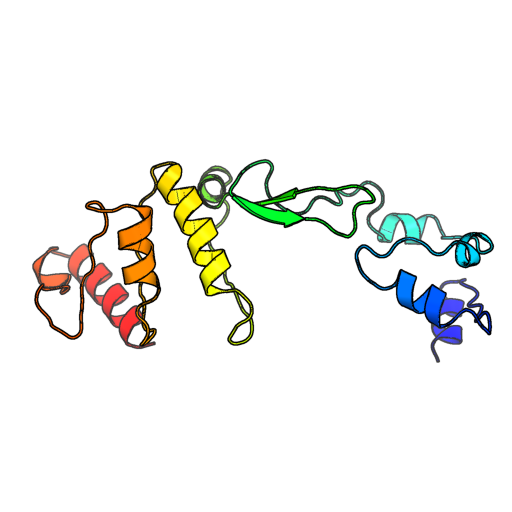A C 1
ATOM 509 O O . GLY A 1 69 ? 0.644 -5.500 -12.153 1.00 92.50 69 GLY A O 1
ATOM 510 N N . ILE A 1 70 ? 1.681 -3.969 -13.440 1.00 91.69 70 ILE A N 1
ATOM 511 C CA . ILE A 1 70 ? 2.308 -4.887 -14.386 1.00 91.69 70 ILE A CA 1
ATOM 512 C C . ILE A 1 70 ? 3.795 -4.545 -14.416 1.00 91.69 70 ILE A C 1
ATOM 514 O O . ILE A 1 70 ? 4.161 -3.371 -14.427 1.00 91.69 70 ILE A O 1
ATOM 518 N N . ASP A 1 71 ? 4.628 -5.574 -14.413 1.00 88.69 71 ASP A N 1
ATOM 519 C CA . ASP A 1 71 ? 6.068 -5.453 -14.591 1.00 88.69 71 ASP A CA 1
ATOM 520 C C . ASP A 1 71 ? 6.376 -5.079 -16.050 1.00 88.69 71 ASP A C 1
ATOM 522 O O . ASP A 1 71 ? 6.027 -5.816 -16.975 1.00 88.69 71 ASP A O 1
ATOM 526 N N . LEU A 1 72 ? 7.001 -3.915 -16.239 1.00 84.56 72 LEU A N 1
ATOM 527 C CA . LEU A 1 72 ? 7.364 -3.372 -17.550 1.00 84.56 72 LEU A CA 1
ATOM 528 C C . LEU A 1 72 ? 8.739 -3.849 -18.036 1.00 84.56 72 LEU A C 1
ATOM 530 O O . LEU A 1 72 ? 9.063 -3.656 -19.207 1.00 84.56 72 LEU A O 1
ATOM 534 N N . ASP A 1 73 ? 9.532 -4.468 -17.162 1.00 76.94 73 ASP A N 1
ATOM 535 C CA . ASP A 1 73 ? 10.886 -4.933 -17.471 1.00 76.94 73 ASP A CA 1
ATOM 536 C C . ASP A 1 73 ? 10.900 -6.398 -17.921 1.00 76.94 73 ASP A C 1
ATOM 538 O O . ASP A 1 73 ? 11.908 -6.913 -18.415 1.00 76.94 73 ASP A O 1
ATOM 542 N N . CYS A 1 74 ? 9.764 -7.085 -17.810 1.00 72.69 74 CYS A N 1
ATOM 543 C CA . CYS A 1 74 ? 9.591 -8.400 -18.395 1.00 72.69 74 CYS A CA 1
ATOM 544 C C . CYS A 1 74 ? 9.091 -8.279 -19.845 1.00 72.69 74 CYS A C 1
ATOM 546 O O . CYS A 1 74 ? 8.184 -7.515 -20.155 1.00 72.69 74 CYS A O 1
ATOM 548 N N . GLY A 1 75 ? 9.655 -9.061 -20.772 1.00 69.31 75 GLY A N 1
ATOM 549 C CA . GLY A 1 75 ? 9.246 -9.069 -22.191 1.00 69.31 75 GLY A CA 1
ATOM 550 C C . GLY A 1 75 ? 7.836 -9.630 -22.458 1.00 69.31 75 GLY A C 1
ATOM 551 O O . GLY A 1 75 ? 7.537 -10.040 -23.577 1.00 69.31 75 GLY A O 1
ATOM 552 N N . THR A 1 76 ? 6.995 -9.712 -21.427 1.00 78.06 76 THR A N 1
ATOM 553 C CA . THR A 1 76 ? 5.637 -10.273 -21.408 1.00 78.06 76 THR A CA 1
ATOM 554 C C . THR A 1 76 ? 4.754 -9.436 -20.476 1.00 78.06 76 THR A C 1
ATOM 556 O O . THR A 1 76 ? 5.242 -8.532 -19.818 1.00 78.06 76 THR A O 1
ATOM 559 N N . VAL A 1 77 ? 3.460 -9.739 -20.355 1.00 82.25 77 VAL A N 1
ATOM 560 C CA . VAL A 1 77 ? 2.615 -9.115 -19.321 1.00 82.25 77 VAL A CA 1
ATOM 561 C C . VAL A 1 77 ? 2.698 -9.950 -18.047 1.00 82.25 77 VAL A C 1
ATOM 563 O O . VAL A 1 77 ? 2.095 -11.023 -17.975 1.00 82.25 77 VAL A O 1
ATOM 566 N N . ARG A 1 78 ? 3.432 -9.472 -17.038 1.00 88.81 78 ARG A N 1
ATOM 567 C CA . ARG A 1 78 ? 3.480 -10.115 -15.717 1.00 88.81 78 ARG A CA 1
ATOM 568 C C . ARG A 1 78 ? 2.812 -9.236 -14.657 1.00 88.81 78 ARG A C 1
ATOM 570 O O . ARG A 1 78 ? 3.218 -8.088 -14.497 1.00 88.81 78 ARG A O 1
ATOM 577 N N . PRO A 1 79 ? 1.818 -9.749 -13.912 1.00 92.75 79 PRO A N 1
ATOM 578 C CA . PRO A 1 79 ? 1.190 -8.986 -12.843 1.00 92.75 79 PRO A CA 1
ATOM 579 C C . PRO A 1 79 ? 2.132 -8.840 -11.644 1.00 92.75 79 PRO A C 1
ATOM 581 O O . PRO A 1 79 ? 2.790 -9.802 -11.245 1.00 92.75 79 PRO A O 1
ATOM 584 N N . VAL A 1 80 ? 2.129 -7.655 -11.038 1.00 94.12 80 VAL A N 1
ATOM 585 C CA . VAL A 1 80 ? 2.703 -7.407 -9.713 1.00 94.12 80 VAL A CA 1
ATOM 586 C C . VAL A 1 80 ? 1.569 -7.510 -8.703 1.00 94.12 80 VAL A C 1
ATOM 588 O O . VAL A 1 80 ? 0.602 -6.742 -8.761 1.00 94.12 80 VAL A O 1
ATOM 591 N N . LEU A 1 81 ? 1.671 -8.485 -7.802 1.00 94.62 81 LEU A N 1
ATOM 592 C CA . LEU A 1 81 ? 0.680 -8.742 -6.762 1.00 94.62 81 LEU A CA 1
ATOM 593 C C . LEU A 1 81 ? 1.245 -8.384 -5.387 1.00 94.62 81 LEU A C 1
ATOM 595 O O . LEU A 1 81 ? 2.446 -8.506 -5.161 1.00 94.62 81 LEU A O 1
ATOM 599 N N . ILE A 1 82 ? 0.379 -7.962 -4.469 1.00 93.12 82 ILE A N 1
ATOM 600 C CA . ILE A 1 82 ? 0.729 -7.741 -3.061 1.00 93.12 82 ILE A CA 1
ATOM 601 C C . ILE A 1 82 ? -0.264 -8.488 -2.172 1.00 93.12 82 ILE A C 1
ATOM 603 O O . ILE A 1 82 ? -1.480 -8.293 -2.290 1.00 93.12 82 ILE A O 1
ATOM 607 N N . ASN A 1 83 ? 0.247 -9.315 -1.262 1.00 91.44 83 ASN A N 1
ATOM 608 C CA . ASN A 1 83 ? -0.526 -10.013 -0.242 1.00 91.44 83 ASN A CA 1
ATOM 609 C C . ASN A 1 83 ? -0.040 -9.635 1.161 1.00 91.44 83 ASN A C 1
ATOM 611 O O . ASN A 1 83 ? 0.857 -10.249 1.738 1.00 91.44 83 ASN A O 1
ATOM 615 N N . ILE A 1 84 ? -0.704 -8.629 1.726 1.00 88.31 84 ILE A N 1
ATOM 616 C CA . ILE A 1 84 ? -0.404 -8.102 3.059 1.00 88.31 84 ILE A CA 1
ATOM 617 C C . ILE A 1 84 ? -0.718 -9.150 4.132 1.00 88.31 84 ILE A C 1
ATOM 619 O O . ILE A 1 84 ? 0.043 -9.307 5.086 1.00 88.31 84 ILE A O 1
ATOM 623 N N . GLY A 1 85 ? -1.814 -9.895 3.965 1.00 86.44 85 GLY A N 1
ATOM 624 C CA . GLY A 1 85 ? -2.257 -10.905 4.925 1.00 86.44 85 GLY A CA 1
ATOM 625 C C . GLY A 1 85 ? -1.340 -12.129 5.033 1.00 86.44 85 GLY A C 1
ATOM 626 O O . GLY A 1 85 ? -1.409 -12.856 6.026 1.00 86.44 85 GLY A O 1
ATOM 627 N N . ASP A 1 86 ? -0.475 -12.369 4.044 1.00 86.38 86 ASP A N 1
ATOM 628 C CA . ASP A 1 86 ? 0.486 -13.477 4.061 1.00 86.38 86 ASP A CA 1
ATOM 629 C C . ASP A 1 86 ? 1.814 -13.120 4.742 1.00 86.38 86 ASP A C 1
ATOM 631 O O . ASP A 1 86 ? 2.472 -14.001 5.292 1.00 86.38 86 ASP A O 1
ATOM 635 N N . ALA A 1 87 ? 2.193 -11.838 4.784 1.00 81.75 87 ALA A N 1
ATOM 636 C CA . ALA A 1 87 ? 3.470 -11.411 5.361 1.00 81.75 87 ALA A CA 1
ATOM 637 C C . ALA A 1 87 ? 3.712 -11.934 6.800 1.00 81.75 87 ALA A C 1
ATOM 639 O O . ALA A 1 87 ? 4.777 -12.514 7.031 1.00 81.75 87 ALA A O 1
ATOM 640 N N . PRO A 1 88 ? 2.740 -11.888 7.739 1.00 79.62 88 PRO A N 1
ATOM 641 C CA . PRO A 1 88 ? 2.943 -12.420 9.089 1.00 79.62 88 PRO A CA 1
ATOM 642 C C . PRO A 1 88 ? 3.157 -13.939 9.126 1.00 79.62 88 PRO A C 1
ATOM 644 O O . PRO A 1 88 ? 3.810 -14.447 10.031 1.00 79.62 88 PRO A O 1
ATOM 647 N N . ARG A 1 89 ? 2.630 -14.685 8.142 1.00 82.69 89 ARG A N 1
ATOM 648 C CA . ARG A 1 89 ? 2.825 -16.145 8.039 1.00 82.69 89 ARG A CA 1
ATOM 649 C C . ARG A 1 89 ? 4.249 -16.506 7.625 1.00 82.69 89 ARG A C 1
ATOM 651 O O . ARG A 1 89 ? 4.667 -17.642 7.823 1.00 82.69 89 ARG A O 1
ATOM 658 N N . ARG A 1 90 ? 4.976 -15.546 7.051 1.00 82.19 90 ARG A N 1
ATOM 659 C CA . ARG A 1 90 ? 6.361 -15.676 6.591 1.00 82.19 90 ARG A CA 1
ATOM 660 C C . ARG A 1 90 ? 7.364 -14.978 7.509 1.00 82.19 90 ARG A C 1
ATOM 662 O O . ARG A 1 90 ? 8.482 -14.735 7.074 1.00 82.19 90 ARG A O 1
ATOM 669 N N . ASP A 1 91 ? 6.961 -14.642 8.737 1.00 79.88 91 ASP A N 1
ATOM 670 C CA . ASP A 1 91 ? 7.778 -13.891 9.703 1.00 79.88 91 ASP A CA 1
ATOM 671 C C . ASP A 1 91 ? 8.279 -12.541 9.146 1.00 79.88 91 ASP A C 1
ATOM 673 O O . ASP A 1 91 ? 9.388 -12.080 9.406 1.00 79.88 91 ASP A O 1
ATOM 677 N N . MET A 1 92 ? 7.441 -11.907 8.318 1.00 79.50 92 MET A N 1
ATOM 678 C CA . MET A 1 92 ? 7.704 -10.617 7.690 1.00 79.50 92 MET A CA 1
ATOM 679 C C . MET A 1 92 ? 6.699 -9.573 8.176 1.00 79.50 92 MET A C 1
ATOM 681 O O . MET A 1 92 ? 5.537 -9.865 8.469 1.00 79.50 92 MET A O 1
ATOM 685 N N . SER A 1 93 ? 7.137 -8.316 8.215 1.00 79.62 93 SER A N 1
ATOM 686 C CA . SER A 1 93 ? 6.255 -7.193 8.533 1.00 79.62 93 SER A CA 1
ATOM 687 C C . SER A 1 93 ? 5.193 -7.002 7.446 1.00 79.62 93 SER A C 1
ATOM 689 O O . SER A 1 93 ? 5.512 -6.920 6.262 1.00 79.62 93 SER A O 1
ATOM 691 N N . ALA A 1 94 ? 3.932 -6.866 7.859 1.00 84.75 94 ALA A N 1
ATOM 692 C CA . ALA A 1 94 ? 2.791 -6.571 6.989 1.00 84.75 94 ALA A CA 1
ATOM 693 C C . ALA A 1 94 ? 2.555 -5.057 6.809 1.00 84.75 94 ALA A C 1
ATOM 695 O O . ALA A 1 94 ? 1.420 -4.607 6.653 1.00 84.75 94 ALA A O 1
ATOM 696 N N . SER A 1 95 ? 3.618 -4.254 6.883 1.00 86.62 95 SER A N 1
ATOM 697 C CA . SER A 1 95 ? 3.541 -2.792 6.836 1.00 86.62 95 SER A CA 1
ATOM 698 C C . SER A 1 95 ? 3.896 -2.256 5.455 1.00 86.62 95 SER A C 1
ATOM 700 O O . SER A 1 95 ? 4.925 -2.612 4.886 1.00 86.62 95 SER A O 1
ATOM 702 N N . ILE A 1 96 ? 3.070 -1.344 4.939 1.00 88.38 96 ILE A N 1
ATOM 703 C CA . ILE A 1 96 ? 3.287 -0.665 3.656 1.00 88.38 96 ILE A CA 1
ATOM 704 C C . ILE A 1 96 ? 3.218 0.845 3.867 1.00 88.38 96 ILE A C 1
ATOM 706 O O . ILE A 1 96 ? 2.308 1.350 4.524 1.00 88.38 96 ILE A O 1
ATOM 710 N N . ALA A 1 97 ? 4.155 1.567 3.252 1.00 91.19 97 ALA A N 1
ATOM 711 C CA . ALA A 1 97 ? 4.126 3.019 3.137 1.00 91.19 97 ALA A CA 1
ATOM 712 C C . ALA A 1 97 ? 3.941 3.415 1.667 1.00 91.19 97 ALA A C 1
ATOM 714 O O . ALA A 1 97 ? 4.688 2.962 0.802 1.00 91.19 97 ALA A O 1
ATOM 715 N N . LEU A 1 98 ? 2.957 4.272 1.385 1.00 91.81 98 LEU A N 1
ATOM 716 C CA . LEU A 1 98 ? 2.740 4.838 0.053 1.00 91.81 98 LEU A CA 1
ATOM 717 C C . LEU A 1 98 ? 3.028 6.336 0.073 1.00 91.81 98 LEU A C 1
ATOM 719 O O . LEU A 1 98 ? 2.367 7.098 0.779 1.00 91.81 98 LEU A O 1
ATOM 723 N N . ILE A 1 99 ? 3.993 6.754 -0.739 1.00 93.38 99 ILE A N 1
ATOM 724 C CA . ILE A 1 99 ? 4.456 8.139 -0.842 1.00 93.38 99 ILE A CA 1
ATOM 725 C C . ILE A 1 99 ? 4.271 8.594 -2.287 1.00 93.38 99 ILE A C 1
ATOM 727 O O . ILE A 1 99 ? 4.419 7.816 -3.223 1.00 93.38 99 ILE A O 1
ATOM 731 N N . GLY A 1 100 ? 3.903 9.856 -2.470 1.00 91.31 100 GLY A N 1
ATOM 732 C CA . GLY A 1 100 ? 3.631 10.425 -3.782 1.00 91.31 100 GLY A CA 1
ATOM 733 C C . GLY A 1 100 ? 2.880 11.742 -3.675 1.00 91.31 100 GLY A C 1
ATOM 734 O O . GLY A 1 100 ? 2.363 12.100 -2.612 1.00 91.31 100 GLY A O 1
ATOM 735 N N . GLU A 1 101 ? 2.779 12.453 -4.786 1.00 94.19 101 GLU A N 1
ATOM 736 C CA . GLU A 1 101 ? 2.134 13.764 -4.856 1.00 94.19 101 GLU A CA 1
ATOM 737 C C . GLU A 1 101 ? 0.602 13.675 -4.764 1.00 94.19 101 GLU A C 1
ATOM 739 O O . GLU A 1 101 ? -0.002 12.592 -4.839 1.00 94.19 101 GLU A O 1
ATOM 744 N N . LEU A 1 102 ? -0.055 14.816 -4.538 1.00 89.44 102 LEU A N 1
ATOM 745 C CA . LEU A 1 102 ? -1.514 14.904 -4.611 1.00 89.44 102 LEU A CA 1
ATOM 746 C C . LEU A 1 102 ? -1.975 14.485 -6.015 1.00 89.44 102 LEU A C 1
ATOM 748 O O . LEU A 1 102 ? -1.423 14.930 -7.010 1.00 89.44 102 LEU A O 1
ATOM 752 N N . GLY A 1 103 ? -2.965 13.594 -6.093 1.00 89.38 103 GLY A N 1
ATOM 753 C CA . GLY A 1 103 ? -3.418 13.028 -7.369 1.00 89.38 103 GLY A CA 1
ATOM 754 C C . GLY A 1 103 ? -2.603 11.831 -7.878 1.00 89.38 103 GLY A C 1
ATOM 755 O O . GLY A 1 103 ? -3.075 11.135 -8.767 1.00 89.38 103 GLY A O 1
ATOM 756 N N . GLY A 1 104 ? -1.465 11.489 -7.263 1.00 92.50 104 GLY A N 1
ATOM 757 C CA . GLY A 1 104 ? -0.625 10.343 -7.656 1.00 92.50 104 GLY A CA 1
ATOM 758 C C . GLY A 1 104 ? -1.202 8.950 -7.349 1.00 92.50 104 GLY A C 1
ATOM 759 O O . GLY A 1 104 ? -0.454 7.989 -7.237 1.00 92.50 104 GLY A O 1
ATOM 760 N N . GLY A 1 105 ? -2.511 8.822 -7.118 1.00 92.62 105 GLY A N 1
ATOM 761 C CA . GLY A 1 105 ? -3.174 7.522 -6.944 1.00 92.62 105 GLY A CA 1
ATOM 762 C C . GLY A 1 105 ? -3.011 6.837 -5.579 1.00 92.62 105 GLY A C 1
ATOM 763 O O . GLY A 1 105 ? -3.572 5.761 -5.390 1.00 92.62 105 GLY A O 1
ATOM 764 N N . LYS A 1 106 ? -2.329 7.452 -4.599 1.00 93.88 106 LYS A N 1
ATOM 765 C CA . LYS A 1 106 ? -2.100 6.867 -3.256 1.00 93.88 106 LYS A CA 1
ATOM 766 C C . LYS A 1 106 ? -3.376 6.332 -2.597 1.00 93.88 106 LYS A C 1
ATOM 768 O O . LYS A 1 106 ? -3.432 5.174 -2.198 1.00 93.88 106 LYS A O 1
ATOM 773 N N . THR A 1 107 ? -4.410 7.172 -2.499 1.00 92.75 107 THR A N 1
ATOM 774 C CA . THR A 1 107 ? -5.679 6.791 -1.864 1.00 92.75 107 THR A CA 1
ATOM 775 C C . THR A 1 107 ? -6.363 5.656 -2.624 1.00 92.75 107 THR A C 1
ATOM 777 O O . THR A 1 107 ? -6.935 4.763 -2.003 1.00 92.75 107 THR A O 1
ATOM 780 N N . THR A 1 108 ? -6.299 5.667 -3.957 1.00 93.81 108 THR A N 1
ATOM 781 C CA . THR A 1 108 ? -6.870 4.607 -4.796 1.00 93.81 108 THR A CA 1
ATOM 782 C C . THR A 1 108 ? -6.191 3.272 -4.520 1.00 93.81 108 THR A C 1
ATOM 784 O O . THR A 1 108 ? -6.884 2.299 -4.232 1.00 93.81 108 THR A O 1
ATOM 787 N N . LEU A 1 109 ? -4.855 3.243 -4.505 1.00 95.00 109 LEU A N 1
ATOM 788 C CA . LEU A 1 109 ? -4.093 2.030 -4.217 1.00 95.00 109 LEU A CA 1
ATOM 789 C C . LEU A 1 109 ? -4.380 1.504 -2.801 1.00 95.00 109 LEU A C 1
ATOM 791 O O . LEU A 1 109 ? -4.659 0.317 -2.642 1.00 95.00 109 LEU A O 1
ATOM 795 N N . LEU A 1 110 ? -4.418 2.372 -1.779 1.00 94.69 110 LEU A N 1
ATOM 796 C CA . LEU A 1 110 ? -4.794 1.951 -0.419 1.00 94.69 110 LEU A CA 1
ATOM 797 C C . LEU A 1 110 ? -6.195 1.341 -0.370 1.00 94.69 110 LEU A C 1
ATOM 799 O O . LEU A 1 110 ? -6.389 0.317 0.282 1.00 94.69 110 LEU A O 1
ATOM 803 N N . LYS A 1 111 ? -7.176 1.946 -1.050 1.00 95.31 111 LYS A N 1
ATOM 804 C CA . LYS A 1 111 ? -8.549 1.427 -1.102 1.00 95.31 111 LYS A CA 1
ATOM 805 C C . LYS A 1 111 ? -8.616 0.073 -1.801 1.00 95.31 111 LYS A C 1
ATOM 807 O O . LYS A 1 111 ? -9.323 -0.801 -1.314 1.00 95.31 111 LYS A O 1
ATOM 812 N N . GLN A 1 112 ? -7.867 -0.123 -2.888 1.00 95.00 112 GLN A N 1
ATOM 813 C CA . GLN A 1 112 ? -7.789 -1.410 -3.588 1.00 95.00 112 GLN A CA 1
ATOM 814 C C . GLN A 1 112 ? -7.181 -2.504 -2.706 1.00 95.00 112 GLN A C 1
ATOM 816 O O . GLN A 1 112 ? -7.767 -3.578 -2.583 1.00 95.00 112 GLN A O 1
ATOM 821 N N . LEU A 1 113 ? -6.052 -2.222 -2.049 1.00 95.00 113 LEU A N 1
ATOM 822 C CA . LEU A 1 113 ? -5.423 -3.163 -1.117 1.00 95.00 113 LEU A CA 1
ATOM 823 C C . LEU A 1 113 ? -6.360 -3.488 0.054 1.00 95.00 113 LEU A C 1
ATOM 825 O O . LEU A 1 113 ? -6.556 -4.651 0.390 1.00 95.00 113 LEU A O 1
ATOM 829 N N . THR A 1 114 ? -7.004 -2.466 0.625 1.00 94.88 114 THR A N 1
ATOM 830 C CA . THR A 1 114 ? -7.957 -2.633 1.732 1.00 94.88 114 THR A CA 1
ATOM 831 C C . THR A 1 114 ? -9.168 -3.463 1.314 1.00 94.88 114 THR A C 1
ATOM 833 O O . THR A 1 114 ? -9.565 -4.358 2.054 1.00 94.88 114 THR A O 1
ATOM 836 N N . ALA A 1 115 ? -9.743 -3.200 0.134 1.00 94.81 115 ALA A N 1
ATOM 837 C CA . ALA A 1 115 ? -10.846 -3.989 -0.412 1.00 94.81 115 ALA A CA 1
ATOM 838 C C . ALA A 1 115 ? -10.449 -5.460 -0.532 1.00 94.81 115 ALA A C 1
ATOM 840 O O . ALA A 1 115 ? -11.145 -6.321 -0.012 1.00 94.81 115 ALA A O 1
ATOM 841 N N . ALA A 1 116 ? -9.287 -5.731 -1.132 1.00 94.06 116 ALA A N 1
ATOM 842 C CA . ALA A 1 116 ? -8.812 -7.090 -1.341 1.00 94.06 116 ALA A CA 1
ATOM 843 C C . ALA A 1 116 ? -8.626 -7.864 -0.025 1.00 94.06 116 ALA A C 1
ATOM 845 O O . ALA A 1 116 ? -8.938 -9.050 0.033 1.00 94.06 116 ALA A O 1
ATOM 846 N N . GLU A 1 117 ? -8.150 -7.210 1.036 1.00 92.75 117 GLU A N 1
ATOM 847 C CA . GLU A 1 117 ? -8.039 -7.836 2.358 1.00 92.75 117 GLU A CA 1
ATOM 848 C C . GLU A 1 117 ? -9.407 -8.047 3.018 1.00 92.75 117 GLU A C 1
ATOM 850 O O . GLU A 1 117 ? -9.678 -9.117 3.564 1.00 92.75 117 GLU A O 1
ATOM 855 N N . VAL A 1 118 ? -10.299 -7.058 2.951 1.00 94.12 118 VAL A N 1
ATOM 856 C CA . VAL A 1 118 ? -11.651 -7.168 3.518 1.00 94.12 118 VAL A CA 1
ATOM 857 C C . VAL A 1 118 ? -12.476 -8.243 2.805 1.00 94.12 118 VAL A C 1
ATOM 859 O O . VAL A 1 118 ? -13.188 -9.002 3.465 1.00 94.12 118 VAL A O 1
ATOM 862 N N . ASP A 1 119 ? -12.333 -8.375 1.488 1.00 92.81 119 ASP A N 1
ATOM 863 C CA . ASP A 1 119 ? -12.973 -9.423 0.687 1.00 92.81 119 ASP A CA 1
ATOM 864 C C . ASP A 1 119 ? -12.456 -10.825 1.053 1.00 92.81 119 ASP A C 1
ATOM 866 O O . ASP A 1 119 ? -13.189 -11.806 0.936 1.00 92.81 119 ASP A O 1
ATOM 870 N N . ARG A 1 120 ? -11.227 -10.928 1.579 1.00 91.19 120 ARG A N 1
ATOM 871 C CA . ARG A 1 120 ? -10.656 -12.165 2.150 1.00 91.19 120 ARG A CA 1
ATOM 872 C C . ARG A 1 120 ? -11.052 -12.409 3.612 1.00 91.19 120 ARG A C 1
ATOM 874 O O . ARG A 1 120 ? -10.611 -13.392 4.203 1.00 91.19 120 ARG A O 1
ATOM 881 N N . GLY A 1 121 ? -11.894 -11.553 4.193 1.00 91.31 121 GLY A N 1
ATOM 882 C CA . GLY A 1 121 ? -12.416 -11.696 5.555 1.00 91.31 121 GLY A CA 1
ATOM 883 C C . GLY A 1 121 ? -11.669 -10.898 6.625 1.00 91.31 121 GLY A C 1
ATOM 884 O O . GLY A 1 121 ? -12.004 -11.013 7.807 1.00 91.31 121 GLY A O 1
ATOM 885 N N . SER A 1 122 ? -10.691 -10.071 6.248 1.00 91.25 122 SER A N 1
ATOM 886 C CA . SER A 1 122 ? -10.004 -9.174 7.182 1.00 91.25 122 SER A CA 1
ATOM 887 C C . SER A 1 122 ? -10.899 -8.004 7.614 1.00 91.25 122 SER A C 1
ATOM 889 O O . SER A 1 122 ? -11.921 -7.691 6.999 1.00 91.25 122 SER A O 1
ATOM 891 N N . ARG A 1 123 ? -10.504 -7.316 8.691 1.00 92.75 123 ARG A N 1
ATOM 892 C CA . ARG A 1 123 ? -11.137 -6.066 9.139 1.00 92.75 123 ARG A CA 1
ATOM 893 C C . ARG A 1 123 ? -10.204 -4.894 8.880 1.00 92.75 123 ARG A C 1
ATOM 895 O O . ARG A 1 123 ? -9.028 -4.960 9.219 1.00 92.75 123 ARG A O 1
ATOM 902 N N . ALA A 1 124 ? -10.749 -3.815 8.330 1.00 93.62 124 ALA A N 1
ATOM 903 C CA . ALA A 1 124 ? -10.017 -2.577 8.112 1.00 93.62 124 ALA A CA 1
ATOM 904 C C . ALA A 1 124 ? -10.403 -1.534 9.165 1.00 93.62 124 ALA A C 1
ATOM 906 O O . ALA A 1 124 ? -11.587 -1.266 9.373 1.00 93.62 124 ALA A O 1
ATOM 907 N N . ILE A 1 125 ? -9.400 -0.924 9.794 1.00 92.12 125 ILE A N 1
ATOM 908 C CA . ILE A 1 125 ? -9.555 0.259 10.644 1.00 92.12 125 ILE A CA 1
ATOM 909 C C . ILE A 1 125 ? -8.810 1.387 9.944 1.00 92.12 125 ILE A C 1
ATOM 911 O O . ILE A 1 125 ? -7.622 1.257 9.659 1.00 92.12 125 ILE A O 1
ATOM 915 N N . VAL A 1 126 ? -9.513 2.476 9.634 1.00 92.25 126 VAL A N 1
ATOM 916 C CA . VAL A 1 126 ? -8.959 3.567 8.830 1.00 92.25 126 VAL A CA 1
ATOM 917 C C . VAL A 1 126 ? -9.136 4.896 9.546 1.00 92.25 126 VAL A C 1
ATOM 919 O O . VAL A 1 126 ? -10.249 5.271 9.908 1.00 92.25 126 VAL A O 1
ATOM 922 N N . ILE A 1 127 ? -8.028 5.618 9.712 1.00 89.62 127 ILE A N 1
ATOM 923 C CA . ILE A 1 127 ? -8.009 6.988 10.225 1.00 89.62 127 ILE A CA 1
ATOM 924 C C . ILE A 1 127 ? -7.956 7.930 9.022 1.00 89.62 127 ILE A C 1
ATOM 926 O O . ILE A 1 127 ? -6.925 8.059 8.364 1.00 89.62 127 ILE A O 1
ATOM 930 N N . ASP A 1 128 ? -9.076 8.584 8.728 1.00 90.88 128 ASP A N 1
ATOM 931 C CA . ASP A 1 128 ? -9.202 9.513 7.606 1.00 90.88 128 ASP A CA 1
ATOM 932 C C . ASP A 1 128 ? -9.256 10.958 8.107 1.00 90.88 128 ASP A C 1
ATOM 934 O O . ASP A 1 128 ? -10.283 11.424 8.599 1.00 90.88 128 ASP A O 1
ATOM 938 N N . ARG A 1 129 ? -8.131 11.670 7.978 1.00 86.19 129 ARG A N 1
ATOM 939 C CA . ARG A 1 129 ? -8.027 13.104 8.298 1.00 86.19 129 ARG A CA 1
ATOM 940 C C . ARG A 1 129 ? -8.327 14.003 7.092 1.00 86.19 129 ARG A C 1
ATOM 942 O O . ARG A 1 129 ? -8.175 15.218 7.191 1.00 86.19 129 ARG A O 1
ATOM 949 N N . THR A 1 130 ? -8.709 13.440 5.941 1.00 84.88 130 THR A N 1
ATOM 950 C CA . THR A 1 130 ? -8.983 14.242 4.743 1.00 84.88 130 THR A CA 1
ATOM 951 C C . THR A 1 130 ? -10.318 14.985 4.881 1.00 84.88 130 THR A C 1
ATOM 953 O O . THR A 1 130 ? -11.309 14.396 5.322 1.00 84.88 130 THR A O 1
ATOM 956 N N . PRO A 1 131 ? -10.410 16.259 4.450 1.00 84.25 131 PRO A N 1
ATOM 957 C CA . PRO A 1 131 ? -11.674 17.000 4.485 1.00 84.25 131 PRO A CA 1
ATOM 958 C C . PRO A 1 131 ? -12.794 16.328 3.678 1.00 84.25 131 PRO A C 1
ATOM 960 O O . PRO A 1 131 ? -13.962 16.399 4.048 1.00 84.25 131 PRO A O 1
ATOM 963 N N . LEU A 1 132 ? -12.431 15.641 2.588 1.00 87.62 132 LEU A N 1
ATOM 964 C CA . LEU A 1 132 ? -13.367 14.956 1.695 1.00 87.62 132 LEU A CA 1
ATOM 965 C C . LEU A 1 132 ? -13.945 13.663 2.286 1.00 87.62 132 LEU A C 1
ATOM 967 O O . LEU A 1 132 ? -14.916 13.139 1.735 1.00 87.62 132 LEU A O 1
ATOM 971 N N . ARG A 1 133 ? -13.376 13.148 3.388 1.00 90.81 133 ARG A N 1
ATOM 972 C CA . ARG A 1 133 ? -13.812 11.905 4.048 1.00 90.81 133 ARG A CA 1
ATOM 973 C C . ARG A 1 133 ? -13.937 10.751 3.049 1.00 90.81 133 ARG A C 1
ATOM 975 O O . ARG A 1 133 ? -14.937 10.019 3.012 1.00 90.81 133 ARG A O 1
ATOM 982 N N . GLU A 1 134 ? -12.936 10.629 2.179 1.00 92.12 134 GLU A N 1
ATOM 983 C CA . GLU A 1 134 ? -12.961 9.732 1.027 1.00 92.12 134 GLU A CA 1
ATOM 984 C C . GLU A 1 134 ? -13.148 8.261 1.429 1.00 92.12 134 GLU A C 1
ATOM 986 O O . GLU A 1 134 ? -13.719 7.477 0.661 1.00 92.12 134 GLU A O 1
ATOM 991 N N . TRP A 1 135 ? -12.684 7.882 2.622 1.00 95.25 135 TRP A N 1
ATOM 992 C CA . TRP A 1 135 ? -12.809 6.529 3.160 1.00 95.25 135 TRP A CA 1
ATOM 993 C C . TRP A 1 135 ? -14.199 6.224 3.696 1.00 95.25 135 TRP A C 1
ATOM 995 O O . TRP A 1 135 ? -14.682 5.110 3.513 1.00 95.25 135 TRP A O 1
ATOM 1005 N N . ALA A 1 136 ? -14.884 7.207 4.280 1.00 94.44 136 ALA A N 1
ATOM 1006 C CA . ALA A 1 136 ? -16.258 7.029 4.741 1.00 94.44 136 ALA A CA 1
ATOM 1007 C C . ALA A 1 136 ? -17.203 6.752 3.560 1.00 94.44 136 ALA A C 1
ATOM 1009 O O . ALA A 1 136 ? -18.075 5.886 3.640 1.00 94.44 136 ALA A O 1
ATOM 1010 N N . ARG A 1 137 ? -17.016 7.461 2.435 1.00 94.12 137 ARG A N 1
ATOM 1011 C CA . ARG A 1 137 ? -17.762 7.194 1.194 1.00 94.1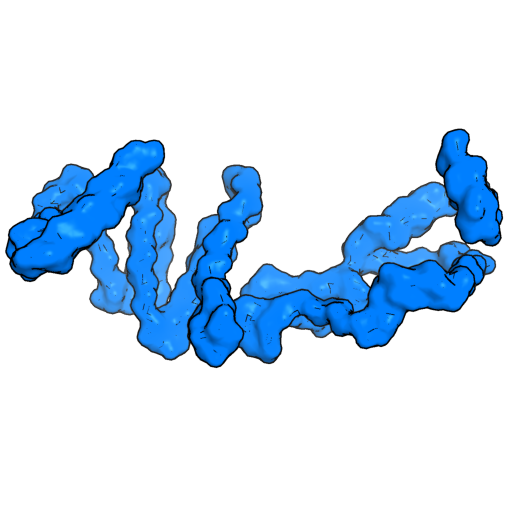2 137 ARG A CA 1
ATOM 1012 C C . ARG A 1 137 ? -17.414 5.822 0.616 1.00 94.12 137 ARG A C 1
ATOM 1014 O O . ARG A 1 137 ? -18.321 5.071 0.268 1.00 94.12 137 ARG A O 1
ATOM 1021 N N . PHE A 1 138 ? -16.124 5.502 0.530 1.00 95.94 138 PHE A N 1
ATOM 1022 C CA . PHE A 1 138 ? -15.658 4.216 0.017 1.00 95.94 138 PHE A CA 1
ATOM 1023 C C . PHE A 1 138 ? -16.186 3.039 0.845 1.00 95.94 138 PHE A C 1
ATOM 1025 O O . PHE A 1 138 ? -16.802 2.146 0.279 1.00 95.94 138 PHE A O 1
ATOM 1032 N N . GLY A 1 139 ? -16.030 3.061 2.171 1.00 96.12 139 GLY A N 1
ATOM 1033 C CA . GLY A 1 139 ? -16.469 1.979 3.054 1.00 96.12 139 GLY A CA 1
ATOM 1034 C C . GLY A 1 139 ? -17.974 1.729 2.969 1.00 96.12 139 GLY A C 1
ATOM 1035 O O . GLY A 1 139 ? -18.396 0.583 2.817 1.00 96.12 139 GLY A O 1
ATOM 1036 N N . ARG A 1 140 ? -18.790 2.794 2.960 1.00 95.62 140 ARG A N 1
ATOM 1037 C CA . ARG A 1 140 ? -20.245 2.671 2.760 1.00 95.62 140 ARG A CA 1
ATOM 1038 C C . ARG A 1 140 ? -20.595 2.014 1.427 1.00 95.62 140 ARG A C 1
ATOM 1040 O O . ARG A 1 140 ? -21.514 1.207 1.381 1.00 95.62 140 ARG A O 1
ATOM 1047 N N . SER A 1 141 ? -19.859 2.333 0.363 1.00 94.88 141 SER A N 1
ATOM 1048 C CA . SER A 1 141 ? -20.074 1.732 -0.956 1.00 94.88 141 SER A CA 1
ATOM 1049 C C . SER A 1 141 ? -19.570 0.291 -1.047 1.00 94.88 141 SER A C 1
ATOM 1051 O O . SER A 1 141 ? -20.208 -0.523 -1.701 1.00 94.88 141 SER A O 1
ATOM 1053 N N . ALA A 1 142 ? -18.422 -0.013 -0.442 1.00 94.12 142 ALA A N 1
ATOM 1054 C CA . ALA A 1 142 ? -17.744 -1.297 -0.591 1.00 94.12 142 ALA A CA 1
ATOM 1055 C C . ALA A 1 142 ? -18.364 -2.391 0.286 1.00 94.12 142 ALA A C 1
ATOM 1057 O O . ALA A 1 142 ? -18.493 -3.531 -0.148 1.00 94.12 142 ALA A O 1
ATOM 1058 N N . VAL A 1 143 ? -18.761 -2.060 1.521 1.00 94.94 143 VAL A N 1
ATOM 1059 C CA . VAL A 1 143 ? -19.237 -3.066 2.489 1.00 94.94 143 VAL A CA 1
ATOM 1060 C C . VAL A 1 143 ? -20.624 -2.786 3.070 1.00 94.94 143 VAL A C 1
ATOM 1062 O O . VAL A 1 143 ? -21.115 -3.586 3.873 1.00 94.94 143 VAL A O 1
ATOM 1065 N N . GLY A 1 144 ? -21.278 -1.697 2.655 1.00 93.62 144 GLY A N 1
ATOM 1066 C CA . GLY A 1 144 ? -22.656 -1.380 3.027 1.00 93.62 144 GLY A CA 1
ATOM 1067 C C . GLY A 1 144 ? -22.840 -1.225 4.536 1.00 93.62 144 GLY A C 1
ATOM 1068 O O . GLY A 1 144 ? -22.105 -0.490 5.195 1.00 93.62 144 GLY A O 1
ATOM 1069 N N . SER A 1 145 ? -23.807 -1.961 5.089 1.00 93.12 145 SER A N 1
ATOM 1070 C CA . SER A 1 145 ? -24.142 -1.963 6.521 1.00 93.12 145 SER A CA 1
ATOM 1071 C C . SER A 1 145 ? -23.010 -2.446 7.432 1.00 93.12 145 SER A C 1
ATOM 1073 O O . SER A 1 145 ? -23.047 -2.190 8.632 1.00 93.12 145 SER A O 1
ATOM 1075 N N . ARG A 1 146 ? -21.981 -3.105 6.884 1.00 93.69 146 ARG A N 1
ATOM 1076 C CA . ARG A 1 146 ? -20.782 -3.505 7.638 1.00 93.69 146 ARG A CA 1
ATOM 1077 C C . ARG A 1 146 ? -19.806 -2.343 7.868 1.00 93.69 146 ARG A C 1
ATOM 1079 O O . ARG A 1 146 ? -18.806 -2.524 8.557 1.00 93.69 146 ARG A O 1
ATOM 1086 N N . CYS A 1 147 ? -20.054 -1.166 7.287 1.00 95.94 147 CYS A N 1
ATOM 1087 C CA . CYS A 1 147 ? -19.228 0.020 7.485 1.00 95.94 147 CYS A CA 1
ATOM 1088 C C . CYS A 1 147 ? -19.726 0.826 8.688 1.00 95.94 147 CYS A C 1
ATOM 1090 O O . CYS A 1 147 ? -20.813 1.403 8.650 1.00 95.94 147 CYS A O 1
ATOM 1092 N N . GLN A 1 148 ? -18.892 0.932 9.721 1.00 93.69 148 GLN A N 1
ATOM 1093 C CA . GLN A 1 148 ? -19.093 1.878 10.811 1.00 93.69 148 GLN A CA 1
ATOM 1094 C C . GLN A 1 148 ? -18.204 3.103 10.593 1.00 93.69 148 GLN A C 1
ATOM 1096 O O . GLN A 1 148 ? -16.998 2.976 10.390 1.00 93.69 148 GLN A O 1
ATOM 1101 N N . VAL A 1 149 ? -18.801 4.292 10.649 1.00 92.25 149 VAL A N 1
ATOM 1102 C CA . VAL A 1 149 ? -18.072 5.562 10.580 1.00 92.25 149 VAL A CA 1
ATOM 1103 C C . VAL A 1 149 ? -18.214 6.264 11.918 1.00 92.25 149 VAL A C 1
ATOM 1105 O O . VAL A 1 149 ? -19.326 6.560 12.343 1.00 92.25 149 VAL A O 1
ATOM 1108 N N . ILE A 1 150 ? -17.080 6.526 12.563 1.00 90.62 150 ILE A N 1
ATOM 1109 C CA . ILE A 1 150 ? -17.002 7.274 13.817 1.00 90.62 150 ILE A CA 1
ATOM 1110 C C . ILE A 1 150 ? -16.480 8.669 13.485 1.00 90.62 150 ILE A C 1
ATOM 1112 O O . ILE A 1 150 ? -15.333 8.824 13.068 1.00 90.62 150 ILE A O 1
ATOM 1116 N N . ASP A 1 151 ? -17.328 9.683 13.647 1.00 89.06 151 ASP A N 1
ATOM 1117 C CA . ASP A 1 151 ? -16.924 11.081 13.501 1.00 89.06 151 ASP A CA 1
ATOM 1118 C C . ASP A 1 151 ? -16.429 11.617 14.848 1.00 89.06 151 ASP A C 1
ATOM 1120 O O . ASP A 1 151 ? -17.212 12.059 15.691 1.00 89.06 151 ASP A O 1
ATOM 1124 N N . ALA A 1 152 ? -15.110 11.563 15.049 1.00 83.19 152 ALA A N 1
ATOM 1125 C CA . ALA A 1 152 ? -14.478 12.010 16.287 1.00 83.19 152 ALA A CA 1
ATOM 1126 C C . ALA A 1 152 ? -14.743 13.497 16.593 1.00 83.19 152 ALA A C 1
ATOM 1128 O O . ALA A 1 152 ? -14.785 13.870 17.761 1.00 83.19 152 ALA A O 1
ATOM 1129 N N . ALA A 1 153 ? -14.982 14.336 15.576 1.00 83.31 153 ALA A N 1
ATOM 1130 C CA . ALA A 1 153 ? -15.270 15.757 15.774 1.00 83.31 153 ALA A CA 1
ATOM 1131 C C . ALA A 1 153 ? -16.689 16.007 16.310 1.00 83.31 153 ALA A C 1
ATOM 1133 O O . ALA A 1 153 ? -16.927 17.018 16.966 1.00 83.31 153 ALA A O 1
ATOM 1134 N N . ARG A 1 154 ? -17.632 15.093 16.045 1.00 87.94 154 ARG A N 1
ATOM 1135 C CA . ARG A 1 154 ? -19.004 15.168 16.578 1.00 87.94 154 ARG A CA 1
ATOM 1136 C C . ARG A 1 154 ? -19.131 14.569 17.979 1.00 87.94 154 ARG A C 1
ATOM 1138 O O . ARG A 1 154 ? -20.105 14.863 18.659 1.00 87.94 154 ARG A O 1
ATOM 1145 N N . ALA A 1 155 ? -18.166 13.743 18.392 1.00 84.38 155 ALA A N 1
ATOM 1146 C CA . ALA A 1 155 ? -18.098 13.116 19.714 1.00 84.38 155 ALA A CA 1
ATOM 1147 C C . ALA A 1 155 ? -19.373 12.342 20.129 1.00 84.38 155 ALA A C 1
ATOM 1149 O O . ALA A 1 155 ? -19.717 12.277 21.306 1.00 84.38 155 ALA A O 1
ATOM 1150 N N . GLU A 1 156 ? -20.068 11.721 19.167 1.00 87.56 156 GLU A N 1
ATOM 1151 C CA . GLU A 1 156 ? -21.296 10.940 19.418 1.00 87.56 156 GLU A CA 1
ATOM 1152 C C . GLU A 1 156 ? -21.027 9.630 20.180 1.00 87.56 156 GLU A C 1
ATOM 1154 O O . GLU A 1 156 ? -21.915 9.089 20.837 1.00 87.56 156 GLU A O 1
ATOM 1159 N N . VAL A 1 157 ? -19.793 9.123 20.111 1.00 86.44 157 VAL A N 1
ATOM 1160 C CA . VAL A 1 157 ? -19.319 7.954 20.859 1.00 86.44 157 VAL A CA 1
ATOM 1161 C C . VAL A 1 157 ? -17.983 8.260 21.525 1.00 86.44 157 VAL A C 1
ATOM 1163 O O . VAL A 1 157 ? -17.168 9.024 21.009 1.00 86.44 157 VAL A O 1
ATOM 1166 N N . SER A 1 158 ? -17.748 7.634 22.676 1.00 85.56 158 SER A N 1
ATOM 1167 C CA . SER A 1 158 ? -16.483 7.754 23.394 1.00 85.56 158 SER A CA 1
ATOM 1168 C C . SER A 1 158 ? -15.437 6.822 22.798 1.00 85.56 158 SER A C 1
ATOM 1170 O O . SER A 1 158 ? -15.660 5.618 22.724 1.00 85.56 158 SER A O 1
ATOM 1172 N N . ILE A 1 159 ? -14.281 7.377 22.448 1.00 84.75 159 ILE A N 1
ATOM 1173 C CA . ILE A 1 159 ? -13.090 6.627 22.017 1.00 84.75 159 ILE A CA 1
ATOM 1174 C C . ILE A 1 159 ? -11.998 6.587 23.097 1.00 84.75 159 ILE A C 1
ATOM 1176 O O . ILE A 1 159 ? -10.877 6.188 22.813 1.00 84.75 159 ILE A O 1
ATOM 1180 N N . ASP A 1 160 ? -12.326 6.990 24.330 1.00 87.88 160 ASP A N 1
ATOM 1181 C CA . ASP A 1 160 ? -11.438 6.915 25.495 1.00 87.88 160 ASP A CA 1
ATOM 1182 C C . ASP A 1 160 ? -11.173 5.451 25.914 1.00 87.88 160 ASP A C 1
ATOM 1184 O O . ASP A 1 160 ? -12.093 4.782 26.411 1.00 87.88 160 ASP A O 1
ATOM 1188 N N . PRO A 1 161 ? -9.931 4.942 25.769 1.00 90.25 161 PRO A N 1
ATOM 1189 C CA . PRO A 1 161 ? -9.596 3.577 26.161 1.00 90.25 161 PRO A CA 1
ATOM 1190 C C . PRO A 1 161 ? -9.772 3.325 27.663 1.00 90.25 161 PRO A C 1
ATOM 1192 O O . PRO A 1 161 ? -10.111 2.206 28.046 1.00 90.25 161 PRO A O 1
ATOM 1195 N N . LEU A 1 162 ? -9.619 4.347 28.515 1.00 93.69 162 LEU A N 1
ATOM 1196 C CA . LEU A 1 162 ? -9.746 4.215 29.973 1.00 93.69 162 LEU A CA 1
ATOM 1197 C C . LEU A 1 162 ? -11.188 3.949 30.423 1.00 93.69 162 LEU A C 1
ATOM 1199 O O . LEU A 1 162 ? -11.406 3.466 31.531 1.00 93.69 162 LEU A O 1
ATOM 1203 N N . ARG A 1 163 ? -12.178 4.225 29.566 1.00 91.12 163 ARG A N 1
ATOM 1204 C CA . ARG A 1 163 ? -13.584 3.873 29.819 1.00 91.12 163 ARG A CA 1
ATOM 1205 C C . ARG A 1 163 ? -13.932 2.434 29.450 1.00 91.12 163 ARG A C 1
ATOM 1207 O O . ARG A 1 163 ? -14.966 1.945 29.892 1.00 91.12 163 ARG A O 1
ATOM 1214 N N . THR A 1 164 ? -13.119 1.791 28.613 1.00 90.88 164 THR A N 1
ATOM 1215 C CA . THR A 1 164 ? -13.425 0.471 28.034 1.00 90.88 164 THR A CA 1
ATOM 1216 C C . THR A 1 164 ? -12.555 -0.629 28.632 1.00 90.88 164 THR A C 1
ATOM 1218 O O . THR A 1 164 ? -13.023 -1.746 28.834 1.00 90.88 164 THR A O 1
ATOM 1221 N N . PHE A 1 165 ? -11.296 -0.317 28.925 1.00 93.94 165 PHE A N 1
ATOM 1222 C CA . PHE A 1 165 ? -10.307 -1.267 29.418 1.00 93.94 165 PHE A CA 1
ATOM 1223 C C . PHE A 1 165 ? -9.912 -0.942 30.857 1.00 93.94 165 PHE A C 1
ATOM 1225 O O . PHE A 1 165 ? -10.062 0.185 31.324 1.00 93.94 165 PHE A O 1
ATOM 1232 N N . THR A 1 166 ? -9.350 -1.927 31.557 1.00 93.81 166 THR A N 1
ATOM 1233 C CA . THR A 1 166 ? -8.902 -1.777 32.948 1.00 93.81 166 THR A CA 1
ATOM 1234 C C . THR A 1 166 ? -7.450 -2.207 33.129 1.00 93.81 166 THR A C 1
ATOM 1236 O O . THR A 1 166 ? -6.942 -3.055 32.398 1.00 93.81 166 THR A O 1
ATOM 1239 N N . GLY A 1 167 ? -6.776 -1.651 34.138 1.00 93.88 167 GLY A N 1
ATOM 1240 C CA . GLY A 1 167 ? -5.409 -2.035 34.493 1.00 93.88 167 GLY A CA 1
ATOM 1241 C C . GLY A 1 167 ? -4.371 -1.633 33.441 1.00 93.88 167 GLY A C 1
ATOM 1242 O O . GLY A 1 167 ? -4.492 -0.602 32.782 1.00 93.88 167 GLY A O 1
ATOM 1243 N N . ARG A 1 168 ? -3.322 -2.451 33.293 1.00 94.00 168 ARG A N 1
ATOM 1244 C CA . ARG A 1 168 ? -2.157 -2.140 32.445 1.00 94.00 168 ARG A CA 1
ATOM 1245 C C . ARG A 1 168 ? -2.513 -1.969 30.962 1.00 94.00 168 ARG A C 1
ATOM 1247 O O . ARG A 1 168 ? -1.904 -1.140 30.290 1.00 94.00 168 ARG A O 1
ATOM 1254 N N . GLU A 1 169 ? -3.500 -2.714 30.463 1.00 93.75 169 GLU A N 1
ATOM 1255 C CA . GLU A 1 169 ? -3.981 -2.591 29.078 1.00 93.75 169 GLU A CA 1
ATOM 1256 C C . GLU A 1 169 ? -4.607 -1.223 28.810 1.00 93.75 169 GLU A C 1
ATOM 1258 O O . GLU A 1 169 ? -4.326 -0.613 27.781 1.00 93.75 169 GLU A O 1
ATOM 1263 N N . ALA A 1 170 ? -5.381 -0.696 29.765 1.00 93.69 170 ALA A N 1
ATOM 1264 C CA . ALA A 1 170 ? -5.9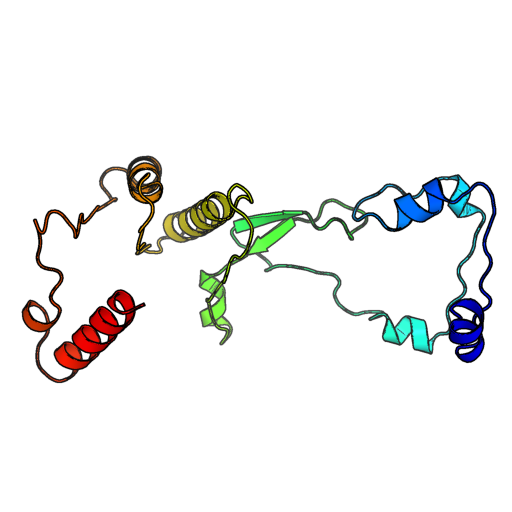95 0.622 29.646 1.00 93.69 170 ALA A CA 1
ATOM 1265 C C . ALA A 1 170 ? -4.935 1.713 29.462 1.00 93.69 170 ALA A C 1
ATOM 1267 O O . ALA A 1 170 ? -5.039 2.530 28.550 1.00 93.69 170 ALA A O 1
ATOM 1268 N N . THR A 1 171 ? -3.874 1.681 30.273 1.00 93.12 171 THR A N 1
ATOM 1269 C CA . THR A 1 171 ? -2.745 2.613 30.154 1.00 93.12 171 THR A CA 1
ATOM 1270 C C . THR A 1 171 ? -2.021 2.456 28.819 1.00 93.12 171 THR A C 1
ATOM 1272 O O . THR A 1 171 ? -1.720 3.456 28.171 1.00 93.12 171 THR A O 1
ATOM 1275 N N . GLN A 1 172 ? -1.763 1.220 28.381 1.00 93.75 172 GLN A N 1
ATOM 1276 C CA . GLN A 1 172 ? -1.077 0.955 27.116 1.00 93.75 172 GLN A CA 1
ATOM 1277 C C . GLN A 1 172 ? -1.880 1.474 25.914 1.00 93.75 172 GLN A C 1
ATOM 1279 O O . GLN A 1 172 ? -1.323 2.146 25.045 1.00 93.75 172 GLN A O 1
ATOM 1284 N N . TYR A 1 173 ? -3.186 1.207 25.873 1.00 92.69 173 TYR A N 1
ATOM 1285 C CA . TYR A 1 173 ? -4.053 1.679 24.797 1.00 92.69 173 TYR A CA 1
ATOM 1286 C C . TYR A 1 173 ? -4.283 3.186 24.847 1.00 92.69 173 TYR A C 1
ATOM 1288 O O . TYR A 1 173 ? -4.266 3.822 23.796 1.00 92.69 173 TYR A O 1
ATOM 1296 N N . ALA A 1 174 ? -4.425 3.777 26.036 1.00 92.12 174 ALA A N 1
ATOM 1297 C CA . ALA A 1 174 ? -4.499 5.228 26.191 1.00 92.12 174 ALA A CA 1
ATOM 1298 C C . ALA A 1 174 ? -3.225 5.910 25.677 1.00 92.12 174 ALA A C 1
ATOM 1300 O O . ALA A 1 174 ? -3.314 6.871 24.916 1.00 92.12 174 ALA A O 1
ATOM 1301 N N . HIS A 1 175 ? -2.046 5.377 26.015 1.00 91.25 175 HIS A N 1
ATOM 1302 C CA . HIS A 1 175 ? -0.776 5.892 25.510 1.00 91.25 175 HIS A CA 1
ATOM 1303 C C . HIS A 1 175 ? -0.700 5.795 23.981 1.00 91.25 175 HIS A C 1
ATOM 1305 O O . HIS A 1 175 ? -0.464 6.803 23.323 1.00 91.25 175 HIS A O 1
ATOM 1311 N N . ALA A 1 176 ? -0.969 4.619 23.399 1.00 88.38 176 ALA A N 1
ATOM 1312 C CA . ALA A 1 176 ? -0.948 4.427 21.946 1.00 88.38 176 ALA A CA 1
ATOM 1313 C C . ALA A 1 176 ? -1.938 5.350 21.212 1.00 88.38 176 ALA A C 1
ATOM 1315 O O . ALA A 1 176 ? -1.597 5.942 20.187 1.00 88.38 176 ALA A O 1
ATOM 1316 N N . TYR A 1 177 ? -3.147 5.505 21.758 1.00 85.88 177 TYR A N 1
ATOM 1317 C CA . TYR A 1 177 ? -4.165 6.408 21.232 1.00 85.88 177 TYR A CA 1
ATOM 1318 C C . TYR A 1 177 ? -3.690 7.866 21.244 1.00 85.88 177 TYR A C 1
ATOM 1320 O O . TYR A 1 177 ? -3.761 8.538 20.217 1.00 85.88 177 TYR A O 1
ATOM 1328 N N . LEU A 1 178 ? -3.161 8.350 22.372 1.00 86.56 178 LEU A N 1
ATOM 1329 C CA . LEU A 1 178 ? -2.672 9.725 22.493 1.00 86.56 178 LEU A CA 1
ATOM 1330 C C . LEU A 1 178 ? -1.466 9.986 21.585 1.00 86.56 178 LEU A C 1
ATOM 1332 O O . LEU A 1 178 ? -1.421 11.029 20.938 1.00 86.56 178 LEU A O 1
ATOM 1336 N N . THR A 1 179 ? -0.531 9.040 21.460 1.00 86.12 179 THR A N 1
ATOM 1337 C CA . THR A 1 179 ? 0.614 9.172 20.544 1.00 86.12 179 THR A CA 1
ATOM 1338 C C . THR A 1 179 ? 0.162 9.368 19.094 1.00 86.12 179 THR A C 1
ATOM 1340 O O . THR A 1 179 ? 0.697 10.230 18.405 1.00 86.12 179 THR A O 1
ATOM 1343 N N . LEU A 1 180 ? -0.857 8.633 18.635 1.00 76.81 180 LEU A N 1
ATOM 1344 C CA . LEU A 1 180 ? -1.409 8.791 17.282 1.00 76.81 180 LEU A CA 1
ATOM 1345 C C . LEU A 1 180 ? -2.062 10.162 17.044 1.00 76.81 180 LEU A C 1
ATOM 1347 O O . LEU A 1 180 ? -2.061 10.643 15.911 1.00 76.81 180 LEU A O 1
ATOM 1351 N N . GLN A 1 181 ? -2.628 10.781 18.084 1.00 74.19 181 GLN A N 1
ATOM 1352 C CA . GLN A 1 181 ? -3.253 12.106 17.985 1.00 74.19 181 GLN A CA 1
ATOM 1353 C C . GLN A 1 181 ? -2.233 13.244 18.021 1.00 74.19 181 GLN A C 1
ATOM 1355 O O . GLN A 1 181 ? -2.469 14.292 17.423 1.00 74.19 181 GLN A O 1
ATOM 1360 N N . LEU A 1 182 ? -1.119 13.042 18.727 1.00 72.44 182 LEU A N 1
ATOM 1361 C CA . LEU A 1 182 ? -0.093 14.065 18.919 1.00 72.44 182 LEU A CA 1
ATOM 1362 C C . LEU A 1 182 ? 0.827 14.256 17.709 1.00 72.44 182 LEU A C 1
ATOM 1364 O O . LEU A 1 182 ? 1.484 15.288 17.675 1.00 72.44 182 LEU A O 1
ATOM 1368 N N . GLY A 1 183 ? 0.801 13.324 16.743 1.00 54.56 183 GLY A N 1
ATOM 1369 C CA . GLY A 1 183 ? 1.329 13.490 15.381 1.00 54.56 183 GLY A CA 1
ATOM 1370 C C . GLY A 1 183 ? 2.734 14.062 15.296 1.00 54.56 183 GLY A C 1
ATOM 1371 O O . GLY A 1 183 ? 2.828 15.290 15.092 1.00 54.56 183 GLY A O 1
#